Protein AF-A0A316MBS0-F1 (afdb_monomer)

Foldseek 3Di:
DDPLDDDADPVQQQDDDCSVVQAPPSPHGDPSSVVSNCQRVVVVVCVSVVHDDDDPDPD

Structure (mmCIF, N/CA/C/O backbone):
data_AF-A0A316MBS0-F1
#
_entry.id   AF-A0A316MBS0-F1
#
loop_
_atom_site.group_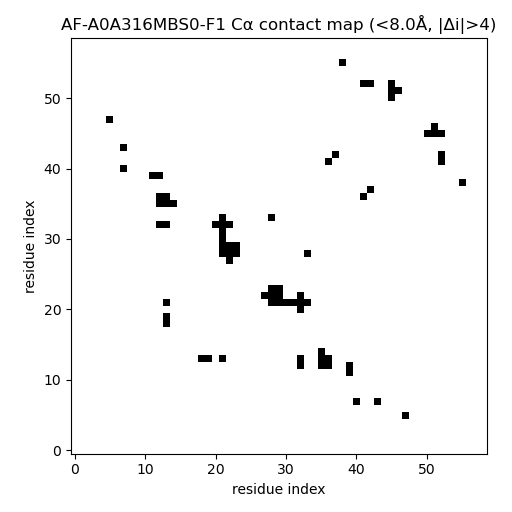PDB
_atom_site.id
_atom_site.type_symbol
_atom_site.label_atom_id
_atom_site.label_alt_id
_atom_site.label_comp_id
_atom_site.label_asym_id
_atom_site.label_entity_id
_atom_site.label_seq_id
_atom_site.pdbx_PDB_ins_code
_atom_site.Cartn_x
_atom_site.Cartn_y
_atom_site.Cartn_z
_atom_site.occupancy
_atom_site.B_iso_or_equiv
_atom_site.auth_seq_id
_atom_site.auth_comp_id
_atom_site.auth_asym_id
_atom_site.auth_atom_id
_atom_site.pdbx_PDB_model_num
ATOM 1 N N . GLY A 1 1 ? -24.731 0.581 7.926 1.00 70.56 1 GLY A N 1
ATOM 2 C CA . GLY A 1 1 ? -23.396 0.282 7.375 1.00 70.56 1 GLY A CA 1
ATOM 3 C C . GLY A 1 1 ? -22.421 0.150 8.522 1.00 70.56 1 GLY A C 1
ATOM 4 O O . GLY A 1 1 ? -22.709 0.705 9.575 1.00 70.56 1 GLY A O 1
ATOM 5 N N . ASP A 1 2 ? -21.341 -0.604 8.337 1.00 90.69 2 ASP A N 1
ATOM 6 C CA . ASP A 1 2 ? -20.315 -0.836 9.363 1.00 90.69 2 ASP A CA 1
ATOM 7 C C . ASP A 1 2 ? -19.291 0.313 9.380 1.00 90.69 2 ASP A C 1
ATOM 9 O O . ASP A 1 2 ? -18.711 0.638 8.344 1.00 90.69 2 ASP A O 1
ATOM 13 N N . SER A 1 3 ? -19.090 0.934 10.545 1.00 89.00 3 SER A N 1
ATOM 14 C CA . SER A 1 3 ? -18.141 2.039 10.744 1.00 89.00 3 SER A CA 1
ATOM 15 C C . SER A 1 3 ? -16.696 1.572 10.952 1.00 89.00 3 SER A C 1
ATOM 17 O O . SER A 1 3 ? -15.793 2.404 10.971 1.00 89.00 3 SER A O 1
ATOM 19 N N . ASN A 1 4 ? -16.468 0.264 11.109 1.00 92.25 4 ASN A N 1
ATOM 20 C CA . ASN A 1 4 ? -15.146 -0.330 11.333 1.00 92.25 4 ASN A CA 1
ATOM 21 C C . ASN A 1 4 ? -14.490 -0.833 10.038 1.00 92.25 4 ASN A C 1
ATOM 23 O O . ASN A 1 4 ? -13.469 -1.518 10.079 1.00 92.25 4 ASN A O 1
ATOM 27 N N . VAL A 1 5 ? -15.066 -0.499 8.883 1.00 94.25 5 VAL A N 1
ATOM 28 C CA . VAL A 1 5 ? -14.503 -0.812 7.569 1.00 94.25 5 VAL A CA 1
ATOM 29 C C . VAL A 1 5 ? -13.826 0.436 7.011 1.00 94.25 5 VAL A C 1
ATOM 31 O O . VAL A 1 5 ? -14.444 1.491 6.899 1.00 94.25 5 VAL A O 1
ATOM 34 N N . SER A 1 6 ? -12.554 0.306 6.636 1.00 94.25 6 SER A N 1
ATOM 35 C CA . SER A 1 6 ? -11.757 1.383 6.045 1.00 94.25 6 SER A CA 1
ATOM 36 C C . SER A 1 6 ? -11.251 0.981 4.662 1.00 94.25 6 SER A C 1
ATOM 38 O O . SER A 1 6 ? -10.926 -0.183 4.425 1.00 94.25 6 SER A O 1
ATOM 40 N N . PHE A 1 7 ? -11.201 1.942 3.741 1.00 95.19 7 PHE A N 1
ATOM 41 C CA . PHE A 1 7 ? -10.782 1.723 2.359 1.00 95.19 7 PHE A CA 1
ATOM 42 C C . PHE A 1 7 ? -9.282 1.977 2.178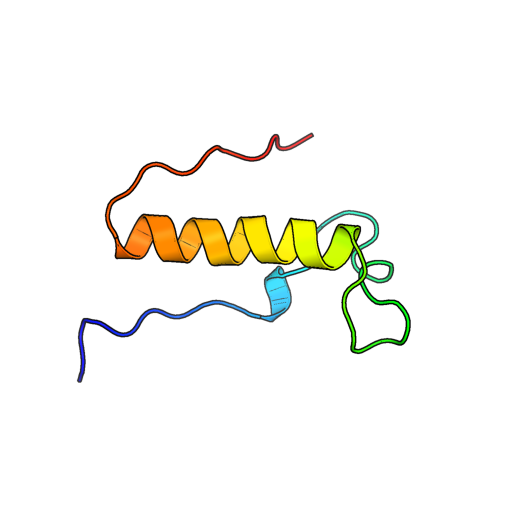 1.00 95.19 7 PHE A C 1
ATOM 44 O O . PHE A 1 7 ? -8.735 2.969 2.667 1.00 95.19 7 PHE A O 1
ATOM 51 N N . VAL A 1 8 ? -8.635 1.093 1.421 1.00 96.38 8 VAL A N 1
ATOM 52 C CA . VAL A 1 8 ? -7.256 1.249 0.954 1.00 96.38 8 VAL A CA 1
ATOM 53 C C . VAL A 1 8 ? -7.279 1.259 -0.568 1.00 96.38 8 VAL A C 1
ATOM 55 O O . VAL A 1 8 ? -7.773 0.316 -1.181 1.00 96.38 8 VAL A O 1
ATOM 58 N N . ASP A 1 9 ? -6.740 2.319 -1.165 1.00 95.75 9 ASP A N 1
ATOM 59 C CA . ASP A 1 9 ? -6.640 2.445 -2.615 1.00 95.75 9 ASP A CA 1
ATOM 60 C C . ASP A 1 9 ? -5.453 1.633 -3.151 1.00 95.75 9 ASP A C 1
ATOM 62 O O . ASP A 1 9 ? -4.289 1.971 -2.916 1.00 95.75 9 ASP A O 1
ATOM 66 N N . GLY A 1 10 ? -5.767 0.557 -3.872 1.00 94.50 10 GLY A N 1
ATOM 67 C CA . GLY A 1 10 ? -4.785 -0.358 -4.445 1.00 94.50 10 GLY A CA 1
ATOM 68 C C . GLY A 1 10 ? -3.914 0.259 -5.540 1.00 94.50 10 GLY A C 1
ATOM 69 O O . GLY A 1 10 ? -2.779 -0.184 -5.713 1.00 94.50 10 GLY A O 1
ATOM 70 N N . GLU A 1 11 ? -4.394 1.286 -6.251 1.00 94.44 11 GLU A N 1
ATOM 71 C CA . GLU A 1 11 ? -3.625 1.922 -7.333 1.00 94.44 11 GLU A CA 1
ATOM 72 C C . GLU A 1 11 ? -2.361 2.604 -6.790 1.00 94.44 11 GLU A C 1
ATOM 74 O O . GLU A 1 11 ? -1.298 2.557 -7.408 1.00 94.44 11 GLU A O 1
ATOM 79 N N . THR A 1 12 ? -2.457 3.139 -5.571 1.00 94.81 12 THR A N 1
ATOM 80 C CA . THR A 1 12 ? -1.383 3.906 -4.923 1.00 94.81 12 THR A CA 1
ATOM 81 C C . THR A 1 12 ? -0.304 3.049 -4.255 1.00 94.81 12 THR A C 1
ATOM 83 O O . THR A 1 12 ? 0.689 3.580 -3.756 1.00 94.81 12 THR A O 1
ATOM 86 N N . LEU A 1 13 ? -0.449 1.716 -4.245 1.00 96.44 13 LEU A N 1
ATOM 87 C CA . LEU A 1 13 ? 0.454 0.810 -3.518 1.00 96.44 13 LEU A CA 1
ATOM 88 C C . LEU A 1 13 ? 1.909 0.869 -3.998 1.00 96.44 13 LEU A C 1
ATOM 90 O O . LEU A 1 13 ? 2.815 0.640 -3.199 1.00 96.44 13 LEU A O 1
ATOM 94 N N . PHE A 1 14 ? 2.136 1.174 -5.277 1.00 97.19 14 PHE A N 1
ATOM 95 C CA . PHE A 1 14 ? 3.471 1.239 -5.880 1.00 97.19 14 PHE A CA 1
ATOM 96 C C . PHE A 1 14 ? 3.862 2.642 -6.349 1.00 97.19 14 PHE A C 1
ATOM 98 O O . PHE A 1 14 ? 4.882 2.778 -7.027 1.00 97.19 14 PHE A O 1
ATOM 105 N N . ASP A 1 15 ? 3.097 3.678 -5.998 1.00 94.50 15 ASP A N 1
ATOM 106 C CA . ASP A 1 15 ? 3.308 5.034 -6.508 1.00 94.50 15 ASP A CA 1
ATOM 107 C C . ASP A 1 15 ? 4.737 5.560 -6.305 1.00 94.50 15 ASP A C 1
ATOM 109 O O . ASP A 1 15 ? 5.439 5.236 -5.343 1.00 94.50 15 ASP A O 1
ATOM 113 N N . GLY A 1 16 ? 5.165 6.400 -7.251 1.00 93.38 16 GLY A N 1
ATOM 114 C CA . GLY A 1 16 ? 6.488 7.017 -7.285 1.00 93.38 16 GLY A CA 1
ATOM 115 C C . GLY A 1 16 ? 7.417 6.451 -8.363 1.00 93.38 16 GLY A C 1
ATOM 116 O O . GLY A 1 16 ? 7.028 5.663 -9.227 1.00 93.38 16 GLY A O 1
ATOM 117 N N . VAL A 1 17 ? 8.679 6.883 -8.319 1.00 94.69 17 VAL A N 1
ATOM 118 C CA . VAL A 1 17 ? 9.742 6.460 -9.253 1.00 94.69 17 VAL A CA 1
ATOM 119 C C . VAL A 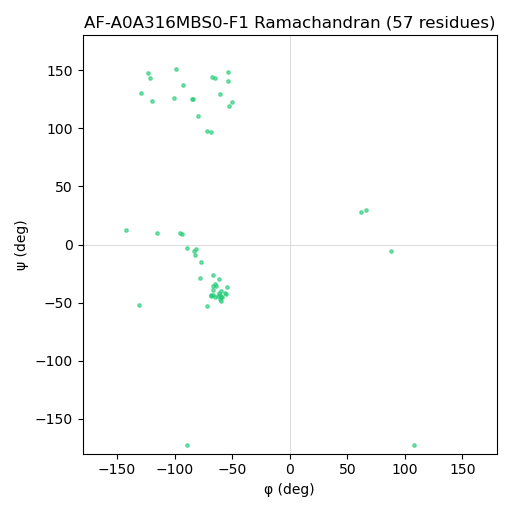1 17 ? 9.839 4.932 -9.275 1.00 94.69 17 VAL A C 1
ATOM 121 O O . VAL A 1 17 ? 9.706 4.322 -8.226 1.00 94.69 17 VAL A O 1
ATOM 124 N N . CYS A 1 18 ? 10.053 4.287 -10.423 1.00 94.50 18 CYS A N 1
ATOM 125 C CA . CYS A 1 18 ? 10.152 2.817 -10.501 1.00 94.50 18 CYS A CA 1
ATOM 126 C C . CYS A 1 18 ? 8.883 2.051 -10.061 1.00 94.50 18 CYS A C 1
ATOM 128 O O . CYS A 1 18 ? 8.974 0.905 -9.624 1.00 94.50 18 CYS A O 1
ATOM 130 N N . ARG A 1 19 ? 7.676 2.636 -10.187 1.00 95.44 19 ARG A N 1
ATOM 131 C CA . ARG A 1 19 ? 6.418 1.916 -9.873 1.00 95.44 19 ARG A CA 1
ATOM 132 C C . ARG A 1 19 ? 6.276 0.592 -10.628 1.00 95.44 19 ARG A C 1
ATOM 134 O O . ARG A 1 19 ? 5.760 -0.379 -10.091 1.00 95.44 19 ARG A O 1
ATOM 141 N N . PHE A 1 20 ? 6.737 0.561 -11.878 1.00 95.69 20 PHE A N 1
ATOM 142 C CA . PHE A 1 20 ? 6.631 -0.610 -12.748 1.00 95.69 20 PHE A CA 1
ATOM 143 C C . PHE A 1 20 ? 7.665 -1.690 -12.406 1.00 95.69 20 PHE A C 1
ATOM 145 O O . PHE A 1 20 ? 7.478 -2.842 -12.777 1.00 95.69 20 PHE A O 1
ATOM 152 N N . ASP A 1 21 ? 8.689 -1.342 -11.623 1.00 97.12 21 ASP A N 1
ATOM 153 C CA . ASP A 1 21 ? 9.749 -2.253 -11.190 1.00 97.12 21 ASP A CA 1
ATOM 154 C C . ASP A 1 21 ? 9.441 -2.888 -9.822 1.00 97.12 21 ASP A C 1
ATOM 156 O O . ASP A 1 21 ? 10.309 -3.509 -9.222 1.00 97.12 21 ASP A O 1
ATOM 160 N N . CYS A 1 22 ? 8.225 -2.719 -9.284 1.00 97.94 22 CYS A N 1
ATOM 161 C CA . CYS A 1 22 ? 7.834 -3.212 -7.954 1.00 97.94 22 CYS A CA 1
ATOM 162 C C . CYS A 1 22 ? 7.398 -4.687 -7.930 1.00 97.94 22 CYS A C 1
ATOM 164 O O . CYS A 1 22 ? 7.139 -5.235 -6.859 1.00 97.94 22 CYS A O 1
ATOM 166 N N . THR A 1 23 ? 7.309 -5.339 -9.089 1.00 98.00 23 THR A N 1
ATOM 167 C CA . THR A 1 23 ? 6.901 -6.746 -9.205 1.00 98.00 23 THR A CA 1
ATOM 168 C C . THR A 1 23 ? 7.972 -7.552 -9.919 1.00 98.00 23 THR A C 1
ATOM 170 O O . THR A 1 23 ? 8.659 -7.024 -10.792 1.00 98.00 23 THR A O 1
ATOM 173 N N . VAL A 1 24 ? 8.125 -8.825 -9.552 1.00 97.12 24 VAL A N 1
ATOM 174 C CA . VAL A 1 24 ? 9.073 -9.721 -10.238 1.00 97.12 24 VAL A CA 1
ATOM 175 C C . VAL A 1 24 ? 8.532 -10.230 -11.574 1.00 97.12 24 VAL A C 1
ATOM 177 O O . VAL A 1 24 ? 9.306 -10.519 -12.480 1.00 97.12 24 VAL A O 1
ATOM 180 N N . ASP A 1 25 ? 7.209 -10.337 -11.699 1.00 96.94 25 ASP A N 1
ATOM 181 C CA . ASP A 1 25 ? 6.525 -10.992 -12.819 1.00 96.94 25 ASP A CA 1
ATOM 182 C C . ASP A 1 25 ? 5.232 -10.278 -13.255 1.00 96.94 25 ASP A C 1
ATOM 184 O O . ASP A 1 25 ? 4.431 -10.834 -14.004 1.00 96.94 25 ASP A O 1
ATOM 188 N N . GLY A 1 26 ? 5.003 -9.052 -12.779 1.00 95.12 26 GLY A N 1
ATOM 189 C CA . GLY A 1 26 ? 3.760 -8.313 -13.006 1.00 95.12 26 GLY A CA 1
ATOM 190 C C . GLY A 1 26 ? 2.660 -8.581 -11.975 1.00 95.12 26 GLY A C 1
ATOM 191 O O . GLY A 1 26 ? 1.629 -7.912 -12.027 1.00 95.12 26 GLY A O 1
ATOM 192 N N . CYS A 1 27 ? 2.851 -9.514 -11.035 1.00 95.31 27 CYS A N 1
ATOM 193 C CA . CYS A 1 27 ? 1.857 -9.859 -10.013 1.00 95.31 27 CYS A CA 1
ATOM 194 C C . CYS A 1 27 ? 2.451 -9.891 -8.599 1.00 95.31 27 CYS A C 1
ATOM 196 O O . CYS A 1 27 ? 1.937 -9.234 -7.692 1.00 95.31 27 CYS A O 1
ATOM 198 N N . HIS A 1 28 ? 3.546 -10.622 -8.407 1.00 97.88 28 HIS A N 1
ATOM 199 C CA . HIS A 1 28 ? 4.167 -10.815 -7.104 1.00 97.88 28 HIS A CA 1
ATOM 200 C C . HIS A 1 28 ? 5.118 -9.650 -6.786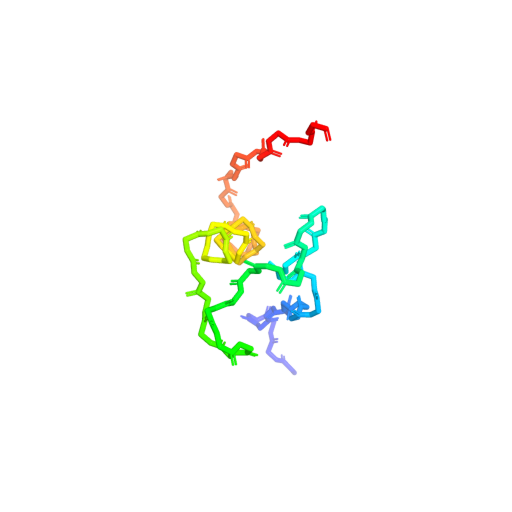 1.00 97.88 28 HIS A C 1
ATOM 202 O O . HIS A 1 28 ? 6.024 -9.370 -7.581 1.00 97.88 28 HIS A O 1
ATOM 208 N N . PRO A 1 29 ? 4.950 -8.958 -5.643 1.00 98.12 29 PRO A N 1
ATOM 209 C CA . PRO A 1 29 ? 5.837 -7.868 -5.262 1.00 98.12 29 PRO A CA 1
ATOM 210 C C . PRO A 1 29 ? 7.261 -8.369 -5.004 1.00 98.12 29 PRO A C 1
ATOM 212 O O . PRO A 1 29 ? 7.457 -9.446 -4.440 1.00 98.12 29 PRO A O 1
ATOM 215 N N . ASN A 1 30 ? 8.256 -7.571 -5.384 1.00 98.00 30 ASN A N 1
ATOM 216 C CA . ASN A 1 30 ? 9.629 -7.738 -4.900 1.00 98.00 30 ASN A CA 1
ATOM 217 C C . ASN A 1 30 ? 9.848 -6.929 -3.612 1.00 98.00 30 ASN A C 1
ATOM 219 O O . ASN A 1 30 ? 8.907 -6.350 -3.068 1.00 98.00 30 ASN A O 1
ATOM 223 N N . ASP A 1 31 ? 11.089 -6.853 -3.131 1.00 97.94 31 ASP A N 1
ATOM 224 C CA . ASP A 1 31 ? 11.420 -6.134 -1.895 1.00 97.94 31 ASP A CA 1
ATOM 225 C C . ASP A 1 31 ? 10.980 -4.659 -1.920 1.00 97.94 31 ASP A C 1
ATOM 227 O O . ASP A 1 31 ? 10.420 -4.160 -0.941 1.00 97.94 31 ASP A O 1
ATOM 231 N N . LEU A 1 32 ? 11.166 -3.962 -3.050 1.00 96.75 32 LEU A N 1
ATOM 232 C CA . LEU A 1 32 ? 10.707 -2.580 -3.218 1.00 96.75 32 LEU A CA 1
ATOM 233 C C . LEU A 1 32 ? 9.175 -2.499 -3.208 1.00 96.75 32 LEU A C 1
ATOM 235 O O . LEU A 1 32 ? 8.613 -1.619 -2.551 1.00 96.75 32 LEU A O 1
ATOM 239 N N . GLY A 1 33 ? 8.504 -3.420 -3.902 1.00 97.44 33 GLY A N 1
ATOM 240 C CA . GLY A 1 33 ? 7.045 -3.503 -3.918 1.00 97.44 33 GLY A CA 1
ATOM 241 C C . GLY A 1 33 ? 6.465 -3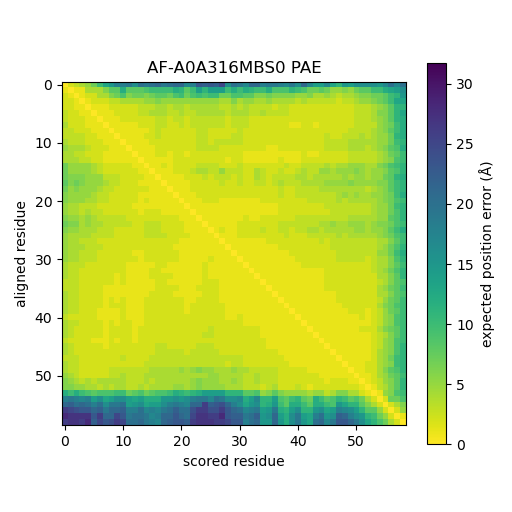.729 -2.524 1.00 97.44 33 GLY A C 1
ATOM 242 O O . GLY A 1 33 ? 5.592 -2.974 -2.092 1.00 97.44 33 GLY A O 1
ATOM 243 N N . PHE A 1 34 ? 6.999 -4.696 -1.774 1.00 97.88 34 PHE A N 1
ATOM 244 C CA . PHE A 1 34 ? 6.587 -4.943 -0.392 1.00 97.88 34 PHE A CA 1
ATOM 245 C C . PHE A 1 34 ? 6.858 -3.747 0.516 1.00 97.88 34 PHE A C 1
ATOM 247 O O . PHE A 1 34 ? 5.996 -3.394 1.323 1.00 97.88 34 PHE A O 1
ATOM 254 N N . TYR A 1 35 ? 8.010 -3.091 0.370 1.00 96.12 35 TYR A N 1
ATOM 255 C CA . TYR A 1 35 ? 8.325 -1.891 1.138 1.00 96.12 35 TYR A CA 1
ATOM 256 C C . TYR A 1 35 ? 7.286 -0.780 0.913 1.00 96.12 35 TYR A C 1
ATOM 258 O O . TYR A 1 35 ? 6.785 -0.198 1.877 1.00 96.12 35 TYR A O 1
ATOM 266 N N . ARG A 1 36 ? 6.889 -0.520 -0.339 1.00 95.56 36 ARG A N 1
ATOM 267 C CA . ARG A 1 36 ?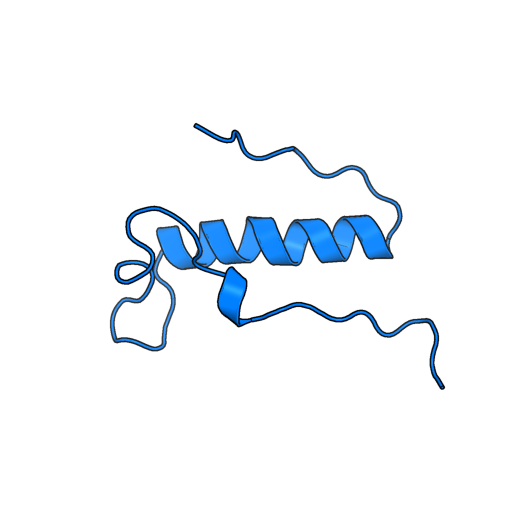 5.869 0.499 -0.650 1.00 95.56 36 ARG A CA 1
ATOM 268 C C . ARG A 1 36 ? 4.478 0.119 -0.165 1.00 95.56 36 ARG A C 1
ATOM 270 O O . ARG A 1 36 ? 3.813 0.941 0.469 1.00 95.56 36 ARG A O 1
ATOM 277 N N . MET A 1 37 ? 4.079 -1.136 -0.368 1.00 97.06 37 MET A N 1
ATOM 278 C CA . MET A 1 37 ? 2.828 -1.660 0.181 1.00 97.06 37 MET A CA 1
ATOM 279 C C . MET A 1 37 ? 2.778 -1.483 1.700 1.00 97.06 37 MET A C 1
ATOM 281 O O . MET A 1 37 ? 1.759 -1.042 2.229 1.00 97.06 37 MET A O 1
ATOM 285 N N . ALA A 1 38 ? 3.880 -1.7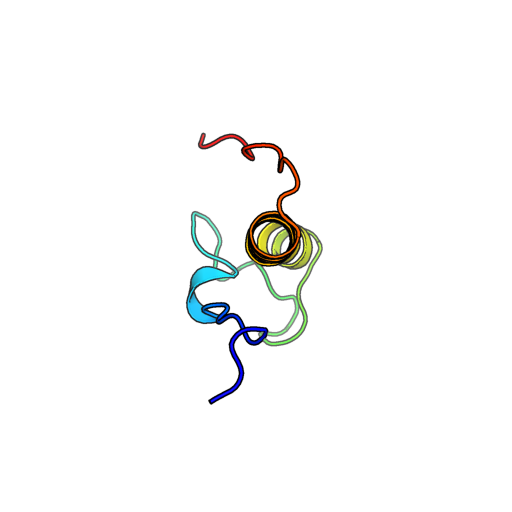61 2.403 1.00 96.06 38 ALA A N 1
ATOM 286 C CA . ALA A 1 38 ? 3.966 -1.601 3.851 1.00 96.06 38 ALA A CA 1
ATOM 287 C C . ALA A 1 38 ? 3.813 -0.138 4.296 1.00 96.06 38 ALA A C 1
ATOM 289 O O . ALA A 1 38 ? 3.178 0.113 5.319 1.00 96.06 38 ALA A O 1
ATOM 290 N N . LEU A 1 39 ? 4.324 0.834 3.532 1.00 95.06 39 LEU A N 1
ATOM 291 C CA . LEU A 1 39 ? 4.112 2.255 3.827 1.00 95.06 39 LEU A CA 1
ATOM 292 C C . LEU A 1 39 ? 2.637 2.656 3.698 1.00 95.06 39 LEU A C 1
ATOM 294 O O . LEU A 1 39 ? 2.110 3.323 4.588 1.00 95.06 39 LEU A O 1
ATOM 298 N N . VAL A 1 40 ? 1.957 2.233 2.628 1.00 95.12 40 VAL A N 1
ATOM 299 C CA . VAL A 1 40 ? 0.547 2.588 2.385 1.00 95.12 40 VAL A CA 1
ATOM 300 C C . VAL A 1 40 ? -0.385 1.855 3.351 1.00 95.12 40 VAL A C 1
ATOM 302 O O . VAL A 1 40 ? -1.180 2.481 4.053 1.00 95.12 40 VAL A O 1
ATOM 305 N N . ILE A 1 41 ? -0.273 0.528 3.429 1.00 96.69 41 ILE A N 1
ATOM 306 C CA . ILE A 1 41 ? -1.135 -0.307 4.274 1.00 96.69 41 ILE A CA 1
ATOM 307 C C . ILE A 1 41 ? -0.838 -0.051 5.750 1.00 96.69 41 ILE A C 1
ATOM 309 O O . ILE A 1 41 ? -1.765 0.136 6.536 1.00 96.69 41 ILE A O 1
ATOM 313 N N . GLY A 1 42 ? 0.440 0.017 6.132 1.00 95.69 42 GLY A N 1
ATOM 314 C CA . GLY A 1 42 ? 0.847 0.299 7.507 1.00 95.69 42 GLY A CA 1
ATOM 315 C C . GLY A 1 42 ? 0.327 1.649 7.991 1.00 95.69 42 GLY A C 1
ATOM 316 O O . GLY A 1 42 ? -0.192 1.737 9.105 1.00 95.69 42 GLY A O 1
ATOM 317 N N . ARG A 1 43 ? 0.352 2.675 7.129 1.00 94.88 43 ARG A N 1
ATOM 318 C CA . ARG A 1 43 ? -0.264 3.970 7.432 1.00 94.88 43 ARG A CA 1
ATOM 319 C C . ARG A 1 43 ? -1.762 3.841 7.698 1.00 94.88 43 ARG A C 1
ATOM 321 O O . ARG A 1 43 ? -2.246 4.396 8.679 1.00 94.88 43 ARG A O 1
ATOM 328 N N . ARG A 1 44 ? -2.488 3.090 6.865 1.00 95.69 44 ARG A N 1
ATOM 329 C CA . ARG A 1 44 ? -3.938 2.889 7.028 1.00 95.69 44 ARG A CA 1
ATOM 330 C C . ARG A 1 44 ? -4.285 2.100 8.283 1.00 95.69 44 ARG A C 1
ATOM 332 O O . ARG A 1 44 ? -5.230 2.470 8.971 1.00 95.69 44 ARG A O 1
ATOM 339 N N . ILE A 1 45 ? -3.505 1.075 8.618 1.00 96.69 45 ILE A N 1
ATOM 340 C CA . ILE A 1 45 ? -3.649 0.338 9.879 1.00 96.69 45 ILE A CA 1
ATOM 341 C C . ILE A 1 45 ? -3.436 1.282 11.066 1.00 96.69 45 ILE A C 1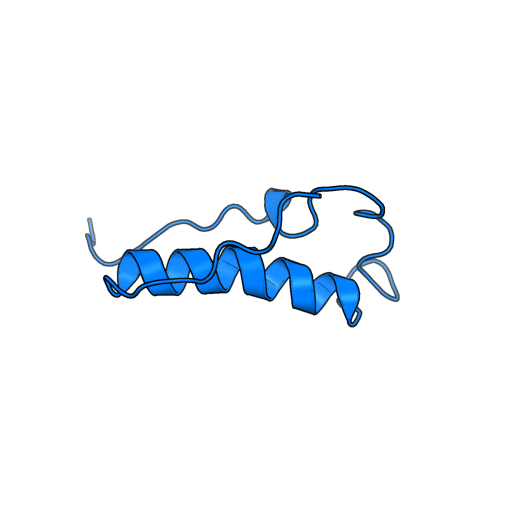
ATOM 343 O O . ILE A 1 45 ? -4.242 1.291 11.991 1.00 96.69 45 ILE A O 1
ATOM 347 N N . ALA A 1 46 ? -2.387 2.105 11.030 1.00 96.31 46 ALA A N 1
ATOM 348 C CA . ALA A 1 46 ? -2.110 3.057 12.096 1.00 96.31 46 ALA A CA 1
ATOM 349 C C . ALA A 1 46 ? -3.231 4.097 12.251 1.00 96.31 46 ALA A C 1
ATOM 351 O O . ALA A 1 46 ? -3.678 4.330 13.370 1.00 96.31 46 ALA A O 1
ATOM 352 N N . ASP A 1 47 ? -3.741 4.654 11.147 1.00 94.75 47 ASP A N 1
ATOM 353 C CA . ASP A 1 47 ? -4.860 5.603 11.172 1.00 94.75 47 ASP A CA 1
ATOM 354 C C . ASP A 1 47 ? -6.128 4.960 11.778 1.00 94.75 47 ASP A C 1
ATOM 356 O O . ASP A 1 47 ? -6.781 5.572 12.622 1.00 94.75 47 ASP A O 1
ATOM 360 N N . VAL A 1 48 ? -6.454 3.714 11.403 1.00 95.88 48 VAL A N 1
ATOM 361 C CA . VAL A 1 48 ? -7.621 2.977 11.935 1.00 95.88 48 VAL A CA 1
ATOM 362 C C . VAL A 1 48 ? -7.471 2.656 13.425 1.00 95.88 48 VAL A C 1
ATOM 364 O O . VAL A 1 48 ? -8.454 2.683 14.161 1.00 95.88 48 VAL A O 1
ATOM 367 N N . LEU A 1 49 ? -6.251 2.370 13.884 1.00 96.25 49 LEU A N 1
ATOM 368 C CA . LEU A 1 49 ? -5.966 2.040 15.284 1.00 96.25 49 LEU A CA 1
ATOM 369 C C . LEU A 1 49 ? -5.639 3.265 16.156 1.00 96.25 49 LEU A C 1
ATOM 371 O O . LEU A 1 49 ? -5.417 3.108 17.356 1.00 96.25 49 LEU A O 1
ATOM 375 N N . GLY A 1 50 ? -5.580 4.473 15.586 1.00 95.75 50 GLY A N 1
ATOM 376 C CA . GLY A 1 50 ? -5.173 5.682 16.310 1.00 95.75 50 GLY A CA 1
ATOM 377 C C . GLY A 1 50 ? -3.705 5.668 16.759 1.00 95.75 50 GLY A C 1
ATOM 378 O O . GLY A 1 50 ? -3.366 6.253 17.788 1.00 95.75 50 GLY A O 1
ATOM 379 N N . LEU A 1 51 ? -2.836 4.981 16.015 1.00 96.31 51 LEU A N 1
ATOM 380 C CA . LEU A 1 51 ? -1.411 4.838 16.312 1.00 96.31 51 LEU A CA 1
ATOM 381 C C . LEU A 1 51 ? -0.560 5.819 15.486 1.00 96.31 51 LEU A C 1
ATOM 383 O O . LEU A 1 51 ? -0.919 6.167 14.359 1.00 96.31 51 LEU A O 1
ATOM 387 N N . PRO A 1 52 ? 0.606 6.253 15.996 1.00 95.25 52 PRO A N 1
ATOM 388 C CA . PRO A 1 52 ? 1.567 6.993 15.186 1.00 95.25 52 PRO A CA 1
ATOM 389 C C . PRO A 1 52 ? 2.173 6.088 14.098 1.00 95.25 52 PRO A C 1
ATOM 391 O O . PRO A 1 52 ? 2.455 4.917 14.339 1.00 95.25 52 PRO A O 1
ATOM 394 N N . PHE A 1 53 ? 2.439 6.648 12.915 1.00 92.88 53 PHE A N 1
ATOM 395 C CA . PHE A 1 53 ? 3.160 5.967 11.832 1.00 92.88 53 PHE A CA 1
ATOM 396 C C . PHE A 1 53 ? 4.297 6.855 11.319 1.00 92.88 53 PHE A C 1
ATOM 398 O O . PHE A 1 53 ? 4.041 8.032 11.034 1.00 92.88 53 PHE A O 1
ATOM 405 N N . PRO A 1 54 ? 5.534 6.339 11.190 1.00 82.94 54 PRO A N 1
ATOM 406 C CA . PRO A 1 54 ? 6.654 7.130 10.705 1.00 82.94 54 PRO A CA 1
ATOM 407 C C . PRO A 1 54 ? 6.370 7.642 9.292 1.00 82.94 54 PRO A C 1
ATOM 409 O O . PRO A 1 54 ? 5.995 6.890 8.393 1.00 82.94 54 PRO A O 1
ATOM 412 N N . SER A 1 55 ? 6.554 8.944 9.085 1.00 66.06 55 SER A N 1
ATOM 413 C CA . SER A 1 55 ? 6.534 9.539 7.755 1.00 66.06 55 SER A CA 1
ATOM 414 C C . SER A 1 55 ? 7.765 9.045 6.999 1.00 66.06 55 SER A C 1
ATOM 416 O O . SER A 1 55 ? 8.856 9.583 7.186 1.00 66.06 55 SER A O 1
ATOM 418 N N . GLY A 1 56 ? 7.600 7.996 6.187 1.00 62.28 56 GLY A N 1
ATOM 419 C CA . GLY A 1 56 ? 8.612 7.584 5.216 1.00 62.28 56 GLY A CA 1
ATOM 420 C C . GLY A 1 56 ? 9.034 8.812 4.412 1.00 62.28 56 GLY A C 1
ATOM 421 O O . GLY A 1 56 ? 8.176 9.530 3.894 1.00 6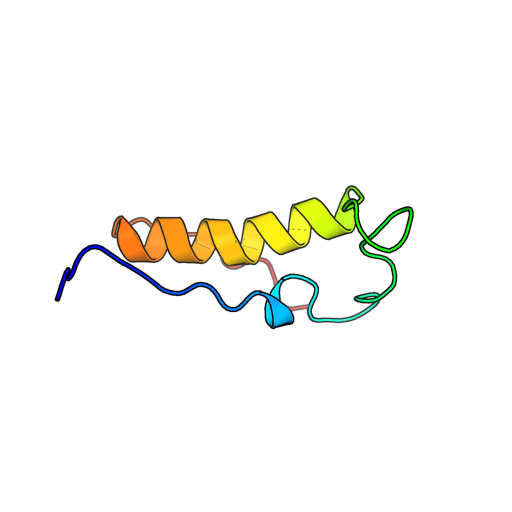2.28 56 GLY A O 1
ATOM 422 N N . GLY A 1 57 ? 10.331 9.121 4.426 1.00 51.84 57 GLY A N 1
ATOM 423 C CA . GLY A 1 57 ? 10.869 10.346 3.847 1.00 51.84 57 GLY A CA 1
ATOM 424 C C . GLY A 1 57 ? 10.406 10.514 2.404 1.00 51.84 57 GLY A C 1
ATOM 425 O O . GLY A 1 57 ? 10.692 9.675 1.555 1.00 51.84 57 GLY A O 1
ATOM 426 N N . ARG A 1 58 ? 9.685 11.605 2.136 1.00 50.09 58 ARG A N 1
ATOM 427 C CA . ARG A 1 58 ? 9.541 12.135 0.782 1.00 50.09 58 ARG A CA 1
ATOM 428 C C . ARG A 1 58 ? 10.896 12.738 0.414 1.00 50.09 58 ARG A C 1
ATOM 430 O O . ARG A 1 58 ? 11.219 13.818 0.902 1.00 50.09 58 ARG A O 1
ATOM 437 N N . GLY A 1 59 ? 11.703 11.971 -0.315 1.00 38.78 59 GLY A N 1
ATOM 438 C CA . GLY A 1 59 ? 12.817 12.501 -1.102 1.00 38.78 59 GLY A CA 1
ATOM 439 C C . GLY A 1 59 ? 12.296 13.217 -2.336 1.00 38.78 59 GLY A C 1
ATOM 440 O O . GLY A 1 59 ? 11.231 12.789 -2.839 1.00 38.78 59 GLY A O 1
#

Sequence (59 aa):
GDSNVSFVDGETLFDGVCRFDCTVDGCHPNDLGFYRMALVIGRRIADVLGLPFPSGGRG

Radius of gyration: 13.03 Å; Cα contacts (8 Å, |Δi|>4): 38; chains: 1; bounding box: 36×24×29 Å

Secondary structure (DSSP, 8-state):
--TT-----GGGGG-STTGGGSBSSSSSB-HHHHHHHHHHHHHHHHHHHT---------

Solvent-accessible surface area (backbone atoms only — not comparable to full-atom values): 3824 Å² total; per-residue (Å²): 134,75,86,88,69,81,90,78,70,73,84,61,31,43,67,66,87,66,39,85,70,20,34,78,78,83,74,52,61,35,73,68,21,49,52,36,34,46,54,54,53,48,42,52,53,20,63,75,70,74,45,91,63,86,79,75,79,85,124

Mean predicted aligned error: 4.31 Å

pLDDT: mean 91.45, std 12.44, range [38.78, 98.12]